Protein AF-A0A528TF53-F1 (afdb_monomer)

Foldseek 3Di:
DVVVLVVLCVVLVVLCPDDDPVSVVSNVVSVVVNVVSVVVVVCCVVCVVVCCVVVPPPDDDDPDPVVVVVVVVVVVVVVVVVVD

Nearest PDB structures (foldseek):
  6kgq-assembly1_A  TM=4.678E-01  e=9.072E+00  Homo sapiens

Radius of gyration: 21.18 Å; Cα contacts (8 Å, |Δi|>4): 20; chains: 1; bounding box: 33×23×57 Å

Sequence (84 aa):
IIATTAVLMAVFIPVAFIPGVSGRLYNQFALTVAISVGISAFNSLTLSPALSAAFLRHRGETQFVLFRWFNAGFDWLSHAYAHG

Solvent-accessible surface area (backbone atoms only — not comparable to full-atom values)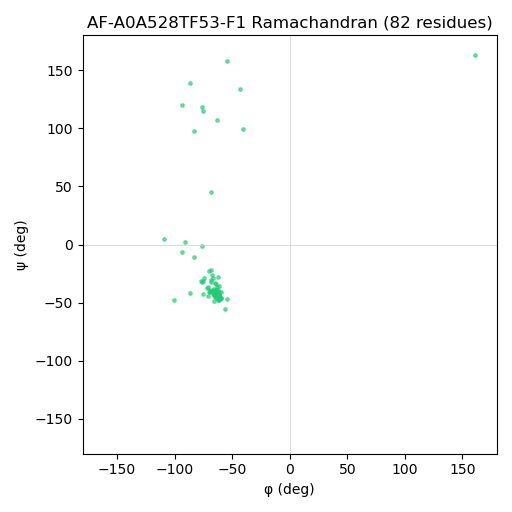: 4949 Å² total; per-residue (Å²): 104,73,68,60,52,51,53,50,49,67,54,48,56,62,60,60,68,54,86,51,84,75,31,55,61,51,34,56,52,49,50,53,49,50,52,52,51,50,54,48,49,56,46,46,69,50,46,50,56,52,45,51,62,70,62,64,58,86,76,69,82,81,87,50,70,69,59,54,55,51,49,54,55,50,50,53,51,50,53,55,63,76,74,108

Secondary structure (DSSP, 8-state):
-HHHHHHHHHHHHHHHT--STTHHHHHHHHHHHHHHHHHHHHHHHHHHHHHHHHH---------HHHHHHHHHHHHHHHHHH--

Structure (mmCIF, N/CA/C/O backbone):
data_AF-A0A528TF53-F1
#
_entry.id   AF-A0A528TF53-F1
#
loop_
_atom_site.group_PDB
_atom_site.id
_atom_site.type_symbol
_atom_site.label_atom_id
_atom_site.label_alt_id
_atom_site.label_comp_id
_atom_site.label_asym_id
_atom_site.label_entity_id
_atom_site.label_seq_id
_atom_site.pdbx_PDB_ins_code
_atom_site.Cartn_x
_atom_site.Cartn_y
_atom_site.Cartn_z
_atom_site.occupancy
_atom_site.B_iso_or_equiv
_atom_site.auth_seq_id
_atom_site.auth_comp_id
_atom_site.auth_asym_id
_atom_site.auth_atom_id
_atom_site.pdbx_PDB_model_num
ATOM 1 N N . ILE A 1 1 ? -3.119 -0.773 -2.606 1.00 70.62 1 ILE A N 1
ATOM 2 C CA . ILE A 1 1 ? -2.418 -0.699 -1.299 1.00 70.62 1 ILE A CA 1
ATOM 3 C C . ILE A 1 1 ? -3.088 0.307 -0.370 1.00 70.62 1 ILE A C 1
ATOM 5 O O . ILE A 1 1 ? -3.625 -0.151 0.620 1.00 70.62 1 ILE A O 1
ATOM 9 N N . ILE A 1 2 ? -3.159 1.609 -0.693 1.00 72.38 2 ILE A N 1
ATOM 10 C CA . ILE A 1 2 ? -3.771 2.633 0.191 1.00 72.38 2 ILE A CA 1
ATOM 11 C C . ILE A 1 2 ? -5.213 2.279 0.604 1.00 72.38 2 ILE A C 1
ATOM 13 O O . ILE A 1 2 ? -5.539 2.308 1.784 1.00 72.38 2 ILE A O 1
ATOM 17 N N . ALA A 1 3 ? -6.063 1.872 -0.348 1.00 80.00 3 ALA A N 1
ATOM 18 C CA . ALA A 1 3 ? -7.438 1.457 -0.050 1.00 80.00 3 ALA A CA 1
ATOM 19 C C . ALA A 1 3 ? -7.495 0.206 0.848 1.00 80.00 3 ALA A C 1
ATOM 21 O O . ALA A 1 3 ? -8.212 0.179 1.840 1.00 80.00 3 ALA A O 1
ATOM 22 N N . THR A 1 4 ? -6.689 -0.816 0.546 1.00 82.75 4 THR A N 1
ATOM 23 C CA . THR A 1 4 ? -6.621 -2.052 1.339 1.00 82.75 4 THR A CA 1
ATOM 24 C C . THR A 1 4 ? -6.081 -1.809 2.751 1.00 82.75 4 THR A C 1
ATOM 26 O O . THR A 1 4 ? -6.626 -2.359 3.700 1.00 82.75 4 THR A O 1
ATOM 29 N N . THR A 1 5 ? -5.067 -0.954 2.934 1.00 76.31 5 THR A N 1
ATOM 30 C CA . THR A 1 5 ? -4.552 -0.612 4.272 1.00 76.31 5 THR A CA 1
ATOM 31 C C . THR A 1 5 ? -5.527 0.248 5.065 1.00 76.31 5 THR A C 1
ATOM 33 O O . THR A 1 5 ? -5.673 0.018 6.262 1.00 76.31 5 THR A O 1
ATOM 36 N N . ALA A 1 6 ? -6.248 1.170 4.420 1.00 75.81 6 ALA A N 1
ATOM 37 C CA . ALA A 1 6 ? -7.315 1.937 5.063 1.00 75.81 6 ALA A CA 1
ATOM 38 C C . ALA A 1 6 ? -8.460 1.033 5.556 1.00 75.81 6 ALA A C 1
ATOM 40 O O . ALA A 1 6 ? -8.899 1.176 6.695 1.00 75.81 6 ALA A O 1
ATOM 41 N N . VAL A 1 7 ? -8.893 0.061 4.742 1.00 85.62 7 VAL A N 1
ATOM 42 C CA . VAL A 1 7 ? -9.921 -0.921 5.133 1.00 85.62 7 VAL A CA 1
ATOM 43 C C . VAL A 1 7 ? -9.447 -1.789 6.301 1.00 85.62 7 VAL A C 1
ATOM 45 O O . VAL A 1 7 ? -10.181 -1.955 7.272 1.00 85.62 7 VAL A O 1
ATOM 48 N N . LEU A 1 8 ? -8.212 -2.304 6.257 1.00 81.50 8 LEU A N 1
ATOM 49 C CA . LEU A 1 8 ? -7.661 -3.118 7.348 1.00 81.50 8 LEU A CA 1
ATOM 50 C C . LEU A 1 8 ? -7.556 -2.317 8.653 1.00 81.50 8 LEU A C 1
ATOM 52 O O . LEU A 1 8 ? -7.964 -2.811 9.700 1.00 81.50 8 LEU A O 1
ATOM 56 N N . MET A 1 9 ? -7.084 -1.069 8.599 1.00 74.06 9 MET A N 1
ATOM 57 C CA . MET A 1 9 ? -7.058 -0.169 9.759 1.00 74.06 9 MET A CA 1
ATOM 58 C C . MET A 1 9 ? -8.468 0.067 10.316 1.00 74.06 9 MET A C 1
ATOM 60 O O . MET A 1 9 ? -8.681 -0.067 11.518 1.00 74.06 9 MET A O 1
ATOM 64 N N . ALA A 1 10 ? -9.449 0.340 9.452 1.00 81.62 10 ALA A N 1
ATOM 65 C CA . ALA A 1 10 ? -10.836 0.564 9.856 1.00 81.62 10 ALA A CA 1
ATOM 66 C C . ALA A 1 10 ? -11.486 -0.660 10.528 1.00 81.62 10 ALA A C 1
ATOM 68 O O . ALA A 1 10 ? -12.370 -0.488 11.362 1.00 81.62 10 ALA A O 1
ATOM 69 N N . VAL A 1 11 ? -11.043 -1.880 10.207 1.00 78.88 11 VAL A N 1
ATOM 70 C CA . VAL A 1 11 ? -11.518 -3.121 10.843 1.00 78.88 11 VAL A CA 1
ATOM 71 C C . VAL A 1 11 ? -10.740 -3.441 12.124 1.00 78.88 11 VAL A C 1
ATOM 73 O O . VAL A 1 11 ? -11.341 -3.825 13.124 1.00 78.88 11 VAL A O 1
ATOM 76 N N . PHE A 1 12 ? -9.416 -3.273 12.139 1.00 68.56 12 PHE A N 1
ATOM 77 C CA . PHE A 1 12 ? -8.590 -3.661 13.290 1.00 68.56 12 PHE A CA 1
ATOM 78 C C . PHE A 1 12 ? -8.651 -2.678 14.460 1.00 68.56 12 PHE A C 1
ATOM 80 O O . PHE A 1 12 ? -8.561 -3.115 15.607 1.00 68.56 12 PHE A O 1
ATOM 87 N N . ILE A 1 13 ? -8.843 -1.382 14.199 1.00 70.44 13 ILE A N 1
ATOM 88 C CA . ILE A 1 13 ? -9.017 -0.368 15.248 1.00 70.44 13 ILE A CA 1
ATOM 89 C C . ILE A 1 13 ? -10.188 -0.744 16.180 1.00 70.44 13 ILE A C 1
ATOM 91 O O . ILE A 1 13 ? -9.940 -0.899 17.372 1.00 70.44 13 ILE A O 1
ATOM 95 N N . PRO A 1 14 ? -11.428 -0.978 15.701 1.00 71.25 14 PRO A N 1
ATOM 96 C CA . PRO A 1 14 ? -12.533 -1.375 16.575 1.00 71.25 14 PRO A CA 1
ATOM 97 C C . PRO A 1 14 ? -12.330 -2.742 17.242 1.00 71.25 14 PRO A C 1
ATOM 99 O O . PRO A 1 14 ? -12.721 -2.908 18.395 1.00 71.25 14 PRO A O 1
ATOM 102 N N . VAL A 1 15 ? -11.673 -3.700 16.577 1.00 68.75 15 VAL A N 1
ATOM 103 C CA . VAL A 1 15 ? -11.366 -5.022 17.159 1.00 68.75 15 VAL A CA 1
ATOM 104 C C . VAL A 1 15 ? -10.414 -4.914 18.360 1.00 68.75 15 VAL A C 1
ATOM 106 O O . VAL A 1 15 ? -10.566 -5.665 19.324 1.00 68.75 15 VAL A O 1
ATOM 109 N N . ALA A 1 16 ? -9.479 -3.958 18.354 1.00 64.25 16 ALA A N 1
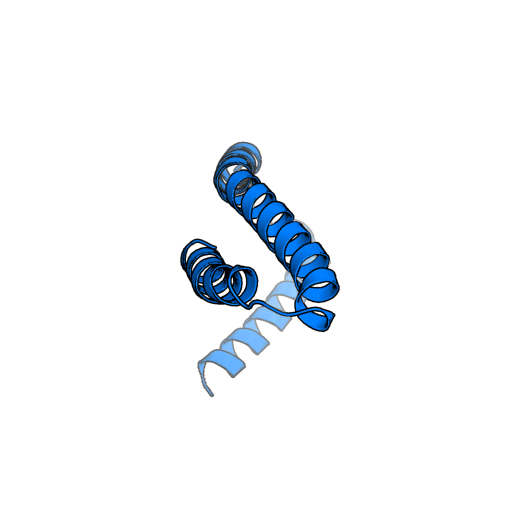ATOM 110 C CA . ALA A 1 16 ? -8.566 -3.723 19.475 1.00 64.25 16 ALA A CA 1
ATOM 111 C C . ALA A 1 16 ? -9.273 -3.182 20.737 1.00 64.25 16 ALA A C 1
ATOM 113 O O . ALA A 1 16 ? -8.811 -3.424 21.853 1.00 64.25 16 ALA A O 1
ATOM 114 N N . PHE A 1 17 ? -10.414 -2.499 20.586 1.00 65.62 17 PHE A N 1
ATOM 115 C CA . PHE A 1 17 ? -11.151 -1.877 21.694 1.00 65.62 17 PHE A CA 1
ATOM 116 C C . PHE A 1 17 ? -12.213 -2.777 22.348 1.00 65.62 17 PHE A C 1
ATOM 118 O O . PHE A 1 17 ? -12.885 -2.320 23.270 1.00 65.62 17 PHE A O 1
ATOM 125 N N . ILE A 1 18 ? -12.374 -4.040 21.931 1.00 65.62 18 ILE A N 1
ATOM 126 C CA . ILE A 1 18 ? -13.361 -4.966 22.519 1.00 65.62 18 ILE A CA 1
ATOM 127 C C . ILE A 1 18 ? -12.869 -5.474 23.899 1.00 65.62 18 ILE A C 1
ATOM 129 O O . ILE A 1 18 ? -11.870 -6.200 23.954 1.00 65.62 18 ILE A O 1
ATOM 133 N N . PRO A 1 19 ? -13.548 -5.153 25.026 1.00 50.44 19 PRO A N 1
ATOM 134 C CA . PRO A 1 19 ? -13.130 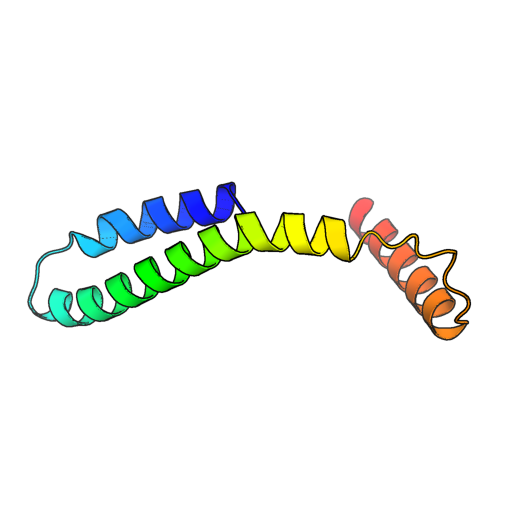-5.581 26.363 1.00 50.44 19 PRO A CA 1
ATOM 135 C C . PRO A 1 19 ? -13.681 -6.974 26.743 1.00 50.44 19 PRO A C 1
ATOM 137 O O . PRO A 1 19 ? -14.842 -7.284 26.491 1.00 50.44 19 PRO A O 1
ATOM 140 N N . GLY A 1 20 ? -12.862 -7.821 27.390 1.00 59.44 20 GLY A N 1
ATOM 141 C CA . GLY A 1 20 ? -13.272 -9.133 27.931 1.00 59.44 20 GLY A CA 1
ATOM 142 C C . GLY A 1 20 ? -12.112 -10.112 28.203 1.00 59.44 20 GLY A C 1
ATOM 143 O O . GLY A 1 20 ? -11.015 -9.949 27.672 1.00 59.44 20 GLY A O 1
ATOM 144 N N . VAL A 1 21 ? -12.340 -11.165 29.006 1.00 54.94 21 VAL A N 1
ATOM 145 C CA . VAL A 1 21 ? -11.306 -12.165 29.391 1.00 54.94 21 VAL A CA 1
ATOM 146 C C . VAL A 1 21 ? -10.882 -13.045 28.202 1.00 54.94 21 VAL A C 1
ATOM 148 O O . VAL A 1 21 ? -9.691 -13.267 28.001 1.00 54.94 21 VAL A O 1
ATOM 151 N N . SER A 1 22 ? -11.837 -13.441 27.347 1.00 56.72 22 SER A N 1
ATOM 152 C CA . SER A 1 22 ? -11.56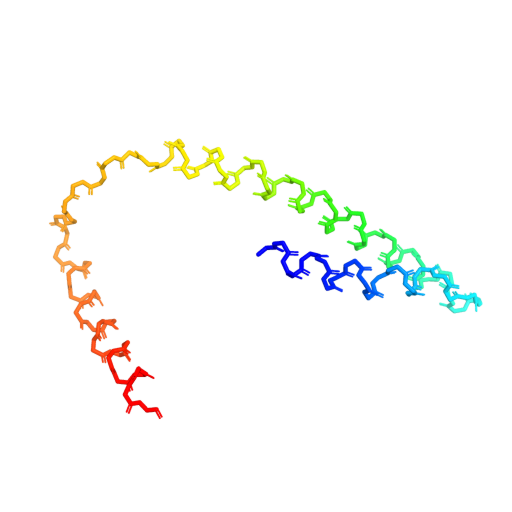5 -14.002 26.004 1.00 56.72 22 SER A CA 1
ATOM 153 C C . SER A 1 22 ? -11.028 -12.944 25.028 1.00 56.72 22 SER A C 1
ATOM 155 O O . SER A 1 22 ? -10.316 -13.261 24.078 1.00 56.72 22 SER A O 1
ATOM 157 N N . GLY A 1 23 ? -11.311 -11.668 25.309 1.00 55.81 23 GLY A N 1
ATOM 158 C CA . GLY A 1 23 ? -10.794 -10.517 24.581 1.00 55.81 23 GLY A CA 1
ATOM 159 C C . GLY A 1 23 ? -9.286 -10.337 24.733 1.00 55.81 23 GLY A C 1
ATOM 160 O O . GLY A 1 23 ? -8.675 -9.880 23.785 1.00 55.81 23 GLY A O 1
ATOM 161 N N . ARG A 1 24 ? -8.639 -10.754 25.836 1.00 61.25 24 ARG A N 1
ATOM 162 C CA . ARG A 1 24 ? -7.174 -10.591 26.013 1.00 61.25 24 ARG A CA 1
ATOM 163 C C . ARG A 1 24 ? -6.315 -11.455 25.087 1.00 61.25 24 ARG A C 1
ATOM 165 O O . ARG A 1 24 ? -5.213 -11.036 24.739 1.00 61.25 24 ARG A O 1
ATOM 172 N N . LEU A 1 25 ? -6.791 -12.639 24.699 1.00 66.75 25 LEU A N 1
ATOM 173 C CA . LEU A 1 25 ? -6.096 -13.489 23.724 1.00 66.75 25 LEU A CA 1
ATOM 174 C C . LEU A 1 25 ? -6.273 -12.923 22.305 1.00 66.75 25 LEU A C 1
ATOM 176 O O . LEU A 1 25 ? -5.308 -12.798 21.555 1.00 66.75 25 LEU A O 1
ATOM 180 N N . TYR A 1 26 ? -7.494 -12.478 21.990 1.00 63.91 26 TYR A N 1
ATOM 181 C CA . TYR A 1 26 ? -7.802 -11.761 20.753 1.00 63.91 26 TYR A CA 1
ATOM 182 C C . TYR A 1 26 ? -7.071 -10.422 20.645 1.00 63.91 26 TYR A C 1
ATOM 184 O O . TYR A 1 26 ? -6.628 -10.077 19.560 1.00 63.91 26 TYR A O 1
ATOM 192 N N . ASN A 1 27 ? -6.888 -9.694 21.749 1.00 66.69 27 ASN A N 1
ATOM 193 C CA . ASN A 1 27 ? -6.173 -8.421 21.767 1.00 66.69 27 ASN A CA 1
ATOM 194 C C . ASN A 1 27 ? -4.690 -8.626 21.450 1.00 66.69 27 ASN A C 1
ATOM 196 O O . ASN A 1 27 ? -4.144 -7.892 20.643 1.00 66.69 27 ASN A O 1
ATOM 200 N N . GLN A 1 28 ? -4.048 -9.657 22.015 1.00 69.31 28 GLN A N 1
ATOM 201 C CA . GLN A 1 28 ? -2.653 -9.981 21.691 1.00 69.31 28 GLN A CA 1
ATOM 202 C C . GLN A 1 28 ? -2.485 -10.344 20.212 1.00 69.31 28 GLN A C 1
ATOM 204 O O . GLN A 1 28 ? -1.610 -9.800 19.546 1.00 69.31 28 GLN A O 1
ATOM 209 N N . PHE A 1 29 ? -3.364 -11.191 19.671 1.00 78.38 29 PHE A N 1
ATOM 210 C CA . PHE A 1 29 ? -3.329 -11.554 18.254 1.00 78.38 29 PHE A CA 1
ATOM 211 C C . PHE A 1 29 ? -3.631 -10.358 17.333 1.00 78.38 29 PHE A C 1
ATOM 213 O O . PHE A 1 29 ? -2.877 -10.081 16.401 1.00 78.38 29 PHE A O 1
ATOM 220 N N . ALA A 1 30 ? -4.699 -9.608 17.617 1.00 73.50 30 ALA A N 1
ATOM 221 C CA . ALA A 1 30 ? -5.114 -8.450 16.830 1.00 73.50 30 ALA A CA 1
ATOM 222 C C . ALA A 1 30 ? -4.068 -7.331 16.860 1.00 73.50 30 ALA A C 1
ATOM 224 O O . ALA A 1 30 ? -3.785 -6.745 15.819 1.00 73.50 30 ALA A O 1
ATOM 225 N N . LEU A 1 31 ? -3.446 -7.072 18.013 1.00 79.19 31 LEU A N 1
ATOM 226 C CA . LEU A 1 31 ? -2.380 -6.082 18.149 1.00 79.19 31 LEU A CA 1
ATOM 227 C C . LEU A 1 31 ? -1.153 -6.477 17.318 1.00 79.19 31 LEU A C 1
ATOM 229 O O . LEU A 1 31 ? -0.614 -5.645 16.589 1.00 79.19 31 LEU A O 1
ATOM 233 N N . THR A 1 32 ? -0.738 -7.746 17.360 1.00 85.12 32 THR A N 1
ATOM 234 C CA . THR A 1 32 ? 0.374 -8.240 16.534 1.00 85.12 32 THR A CA 1
ATOM 235 C C . THR A 1 32 ? 0.082 -8.103 15.041 1.00 85.12 32 THR A C 1
ATOM 237 O O . THR A 1 32 ? 0.951 -7.656 14.287 1.00 85.12 32 THR A O 1
ATOM 240 N N . VAL A 1 33 ? -1.131 -8.450 14.602 1.00 83.44 33 VAL A N 1
ATOM 241 C CA . VAL A 1 33 ? -1.541 -8.311 13.197 1.00 83.44 33 VAL A CA 1
ATOM 242 C C . VAL A 1 33 ? -1.606 -6.838 12.794 1.00 83.44 33 VAL A C 1
ATOM 244 O O . VAL A 1 33 ? -1.076 -6.481 11.744 1.00 83.44 33 VAL A O 1
ATOM 247 N N . ALA A 1 34 ? -2.171 -5.971 13.636 1.00 80.44 34 ALA A N 1
ATOM 248 C CA . ALA A 1 34 ? -2.249 -4.535 13.382 1.00 80.44 34 ALA A CA 1
ATOM 249 C C . ALA A 1 34 ? -0.854 -3.911 13.218 1.00 80.44 34 ALA A C 1
ATOM 251 O O . ALA A 1 34 ? -0.610 -3.194 12.247 1.00 80.44 34 ALA A O 1
ATOM 252 N N . ILE A 1 35 ? 0.087 -4.243 14.111 1.00 83.81 35 ILE A N 1
ATOM 253 C CA . ILE A 1 35 ? 1.479 -3.779 14.028 1.00 83.81 35 ILE A CA 1
ATOM 254 C C . ILE A 1 35 ? 2.165 -4.342 12.772 1.00 83.81 35 ILE A C 1
ATOM 256 O O . ILE A 1 35 ? 2.807 -3.590 12.039 1.00 83.81 35 ILE A O 1
ATOM 260 N N . SER A 1 36 ? 1.993 -5.634 12.473 1.00 87.12 36 SER A N 1
ATOM 261 C CA . SER A 1 36 ? 2.596 -6.274 11.292 1.00 87.12 36 SER A CA 1
ATOM 262 C C . SER A 1 36 ? 2.094 -5.668 9.979 1.00 87.12 36 SER A C 1
ATOM 264 O O . SER A 1 36 ? 2.892 -5.367 9.090 1.00 87.12 36 SER A O 1
ATOM 266 N N . VAL A 1 37 ? 0.782 -5.436 9.860 1.00 83.38 37 VAL A N 1
ATOM 267 C CA . VAL A 1 37 ? 0.168 -4.788 8.691 1.00 83.38 37 VAL A CA 1
ATOM 268 C C . VAL A 1 37 ? 0.602 -3.325 8.595 1.00 83.38 37 VAL A C 1
ATOM 270 O O . VAL A 1 37 ? 0.905 -2.868 7.495 1.00 83.38 37 VAL A O 1
ATOM 273 N N . GLY A 1 38 ? 0.698 -2.603 9.715 1.00 82.06 38 GLY A N 1
ATOM 274 C CA . GLY A 1 38 ? 1.178 -1.218 9.746 1.00 82.06 38 GLY A CA 1
ATOM 275 C C . GLY A 1 38 ? 2.623 -1.078 9.257 1.00 82.06 38 GLY A C 1
ATOM 276 O O . GLY A 1 38 ? 2.907 -0.258 8.382 1.00 82.06 38 GLY A O 1
ATOM 277 N N . ILE A 1 39 ? 3.528 -1.930 9.751 1.00 85.56 39 ILE A N 1
ATOM 278 C CA . ILE A 1 39 ? 4.929 -1.965 9.302 1.00 85.56 39 ILE A CA 1
ATOM 279 C C . ILE A 1 39 ? 5.010 -2.372 7.823 1.00 85.56 39 ILE A C 1
ATOM 281 O O . ILE A 1 39 ? 5.728 -1.739 7.049 1.00 85.56 39 ILE A O 1
ATOM 285 N N . SER A 1 40 ? 4.243 -3.380 7.396 1.00 84.00 40 SER A N 1
ATOM 286 C CA . SER A 1 40 ? 4.192 -3.811 5.993 1.00 84.00 40 SER A CA 1
ATOM 287 C C . SER A 1 40 ? 3.669 -2.713 5.063 1.00 84.00 40 SER A C 1
ATOM 289 O O . SER A 1 40 ? 4.214 -2.514 3.979 1.00 84.00 40 SER A O 1
ATOM 291 N N . ALA A 1 41 ? 2.662 -1.950 5.493 1.00 81.56 41 ALA A N 1
ATOM 292 C CA . ALA A 1 41 ? 2.120 -0.820 4.749 1.00 81.56 41 ALA A CA 1
ATOM 293 C C . ALA A 1 41 ? 3.174 0.269 4.535 1.00 81.56 41 ALA A C 1
ATO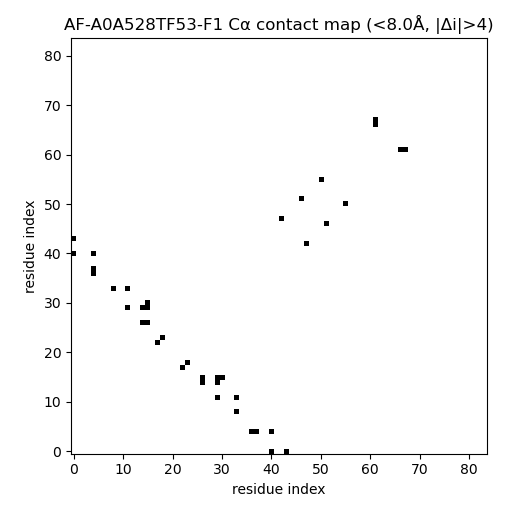M 295 O O . ALA A 1 41 ? 3.364 0.726 3.408 1.00 81.56 41 ALA A O 1
ATOM 296 N N . PHE A 1 42 ? 3.888 0.645 5.599 1.00 83.88 42 PHE A N 1
ATOM 297 C CA . PHE A 1 42 ? 4.978 1.617 5.526 1.00 83.88 42 PHE A CA 1
ATOM 298 C C . PHE A 1 42 ? 6.091 1.138 4.586 1.00 83.88 42 PHE A C 1
ATOM 300 O O . PHE A 1 42 ? 6.539 1.868 3.696 1.00 83.88 42 PHE A O 1
ATOM 307 N N . ASN A 1 43 ? 6.474 -0.131 4.735 1.00 84.06 43 ASN A N 1
ATOM 308 C CA . ASN A 1 43 ? 7.452 -0.786 3.886 1.00 84.06 43 ASN A CA 1
ATOM 309 C C . ASN A 1 43 ? 6.996 -0.809 2.422 1.00 84.06 43 ASN A C 1
ATOM 311 O O . ASN A 1 43 ? 7.761 -0.425 1.557 1.00 84.06 43 ASN A O 1
ATOM 315 N N . SER A 1 44 ? 5.750 -1.176 2.118 1.00 82.44 44 SER A N 1
ATOM 316 C CA . SER A 1 44 ? 5.228 -1.208 0.747 1.00 82.44 44 SER A CA 1
ATOM 317 C C . SER A 1 44 ? 5.132 0.187 0.134 1.00 82.44 44 SER A C 1
ATOM 319 O O . SER A 1 44 ? 5.482 0.351 -1.026 1.00 82.44 44 SER A O 1
ATOM 321 N N . LEU A 1 45 ? 4.737 1.212 0.889 1.00 79.44 45 LEU A N 1
ATOM 322 C CA . LEU A 1 45 ? 4.696 2.589 0.382 1.00 79.44 45 LEU A CA 1
ATOM 323 C C . LEU A 1 45 ? 6.088 3.172 0.107 1.00 79.44 45 LEU A C 1
ATOM 325 O O . LEU A 1 45 ? 6.190 4.095 -0.691 1.00 79.44 45 LEU A O 1
ATOM 329 N N . THR A 1 46 ? 7.143 2.630 0.720 1.00 80.56 46 THR A N 1
ATOM 330 C CA . THR A 1 46 ? 8.529 3.100 0.545 1.00 80.56 46 THR A CA 1
ATOM 331 C C . THR A 1 46 ? 9.315 2.222 -0.433 1.00 80.56 46 THR A C 1
ATOM 333 O O . THR A 1 46 ? 9.937 2.717 -1.370 1.00 80.56 46 THR A O 1
ATOM 336 N N . LEU A 1 47 ? 9.246 0.901 -0.275 1.00 73.44 47 LEU A N 1
ATOM 337 C CA . LEU A 1 47 ? 9.881 -0.069 -1.161 1.00 73.44 47 LEU A CA 1
ATOM 338 C C . LEU A 1 47 ? 9.147 -0.259 -2.477 1.00 73.44 47 LEU A C 1
ATOM 340 O O . LEU A 1 47 ? 9.837 -0.496 -3.455 1.00 73.44 47 LEU A O 1
ATOM 344 N N . SER A 1 48 ? 7.817 -0.153 -2.584 1.00 78.56 48 SER A N 1
ATOM 345 C CA . SER A 1 48 ? 7.186 -0.230 -3.913 1.00 78.56 48 SER A CA 1
ATOM 346 C C . SER A 1 48 ? 7.655 0.891 -4.841 1.00 78.56 48 SER A C 1
ATOM 348 O O . SER A 1 48 ? 7.990 0.550 -5.973 1.00 78.56 48 SER A O 1
ATOM 350 N N . PRO A 1 49 ? 7.758 2.177 -4.440 1.00 69.25 49 PRO A N 1
ATOM 351 C CA . PRO A 1 49 ? 8.348 3.183 -5.315 1.00 69.25 49 PRO A CA 1
ATOM 352 C C . PRO A 1 49 ? 9.863 3.019 -5.443 1.00 69.25 49 PRO A C 1
ATOM 354 O O . PRO A 1 49 ? 10.363 3.172 -6.550 1.00 69.25 49 PRO A O 1
ATOM 357 N N . ALA A 1 50 ? 10.596 2.646 -4.385 1.00 70.81 50 ALA A N 1
ATOM 358 C CA . ALA A 1 50 ? 12.047 2.454 -4.482 1.00 70.81 50 ALA A CA 1
ATOM 359 C C . ALA A 1 50 ? 12.428 1.281 -5.399 1.00 70.81 50 ALA A C 1
ATOM 361 O O . ALA A 1 50 ? 13.324 1.414 -6.224 1.00 70.81 50 ALA A O 1
ATOM 362 N N . LEU A 1 51 ? 11.724 0.151 -5.306 1.00 63.78 51 LEU A N 1
ATOM 363 C CA . LEU A 1 51 ? 11.882 -0.989 -6.203 1.00 63.78 51 LEU A CA 1
ATOM 364 C C . LEU A 1 51 ? 11.345 -0.659 -7.580 1.00 63.78 51 LEU A C 1
ATOM 366 O O . LEU A 1 51 ? 12.036 -0.941 -8.538 1.00 63.78 51 LEU A O 1
ATOM 370 N N . SER A 1 52 ? 10.181 -0.023 -7.725 1.00 67.00 52 SER A N 1
ATOM 371 C CA . SER A 1 52 ? 9.710 0.362 -9.061 1.00 67.00 52 SER A CA 1
ATOM 372 C C . SER A 1 52 ? 10.708 1.295 -9.740 1.00 67.00 52 SER A C 1
ATOM 374 O O . SER A 1 52 ? 11.007 1.071 -10.900 1.00 67.00 52 SER A O 1
ATOM 376 N N . ALA A 1 53 ? 11.301 2.255 -9.025 1.00 66.88 53 ALA A N 1
ATOM 377 C CA . ALA A 1 53 ? 12.336 3.146 -9.546 1.00 66.88 53 ALA A CA 1
ATOM 378 C C . ALA A 1 53 ? 13.674 2.431 -9.811 1.00 66.88 53 ALA A C 1
ATOM 380 O O . ALA A 1 53 ? 14.299 2.671 -10.840 1.00 66.88 53 ALA A O 1
ATOM 381 N N . ALA A 1 54 ? 14.112 1.529 -8.927 1.00 66.25 54 ALA A N 1
ATOM 382 C CA . ALA A 1 54 ? 15.368 0.789 -9.083 1.00 66.25 54 ALA A CA 1
ATOM 383 C C . ALA A 1 54 ? 15.283 -0.338 -10.131 1.00 66.25 54 ALA A C 1
ATOM 385 O O . ALA A 1 54 ? 16.271 -0.651 -10.795 1.00 66.25 54 ALA A O 1
ATOM 386 N N . PHE A 1 55 ? 14.108 -0.954 -10.287 1.00 64.62 55 PHE A N 1
ATOM 387 C CA . PHE A 1 55 ? 13.817 -2.020 -11.250 1.00 64.62 55 PHE A CA 1
ATOM 388 C C . PHE A 1 55 ? 13.237 -1.500 -12.570 1.00 64.62 55 PHE A C 1
ATOM 390 O O . PHE A 1 55 ? 13.167 -2.289 -13.515 1.00 64.62 55 PHE A O 1
ATOM 397 N N . LEU A 1 56 ? 12.917 -0.199 -12.697 1.00 60.81 56 LEU A N 1
ATOM 398 C CA . LEU A 1 56 ? 12.679 0.493 -13.979 1.00 60.81 56 LEU A CA 1
ATOM 399 C C . LEU A 1 56 ? 13.973 0.611 -14.806 1.00 60.81 56 LEU A C 1
ATOM 401 O O . LEU A 1 56 ? 14.306 1.634 -15.398 1.00 60.81 56 LEU A O 1
ATOM 405 N N . ARG A 1 57 ? 14.736 -0.473 -14.887 1.00 56.50 57 ARG A N 1
ATOM 406 C CA . ARG A 1 57 ? 15.748 -0.647 -15.912 1.00 56.50 57 ARG A CA 1
ATOM 407 C C . ARG A 1 57 ? 14.981 -0.992 -17.181 1.00 56.50 57 ARG A C 1
ATOM 409 O O . ARG A 1 57 ? 14.272 -1.994 -17.186 1.00 56.50 57 ARG A O 1
ATOM 416 N N . HIS A 1 58 ? 15.090 -0.153 -18.214 1.00 55.16 58 HIS A N 1
ATOM 417 C CA . HIS A 1 58 ? 14.529 -0.384 -19.551 1.00 55.16 58 HIS A CA 1
ATOM 418 C C . HIS A 1 58 ? 14.727 -1.858 -19.951 1.00 55.16 58 HIS A C 1
ATOM 420 O O . HIS A 1 58 ? 15.824 -2.267 -20.337 1.00 55.16 58 HIS A O 1
ATOM 426 N N . ARG A 1 59 ? 13.685 -2.685 -19.810 1.00 58.44 59 ARG A N 1
ATOM 427 C CA . ARG A 1 59 ? 13.678 -4.034 -20.370 1.00 58.44 59 ARG A CA 1
ATOM 428 C C . ARG A 1 59 ? 13.264 -3.866 -21.822 1.00 58.44 59 ARG A C 1
ATOM 430 O O . ARG A 1 59 ? 12.083 -3.711 -22.108 1.00 58.44 59 ARG A O 1
ATOM 437 N N . GLY A 1 60 ? 14.253 -3.842 -22.713 1.00 58.50 60 GLY A N 1
ATOM 438 C CA . GLY A 1 60 ? 14.015 -4.049 -24.139 1.00 58.50 60 GLY A CA 1
ATOM 439 C C . GLY A 1 60 ? 13.274 -5.369 -24.375 1.00 58.50 60 GLY A C 1
ATOM 440 O O . GLY A 1 60 ? 13.286 -6.256 -23.514 1.00 58.50 60 GLY A O 1
ATOM 441 N N . GLU A 1 61 ? 12.601 -5.462 -25.522 1.00 58.09 61 GLU A N 1
ATOM 442 C CA . GLU A 1 61 ? 11.696 -6.556 -25.883 1.00 58.09 61 GLU A CA 1
ATOM 443 C C . GLU A 1 61 ? 12.241 -7.942 -25.523 1.00 58.09 61 GLU A C 1
ATOM 445 O O . GLU A 1 61 ? 13.401 -8.282 -25.776 1.00 58.09 61 GLU A O 1
ATOM 450 N N . THR A 1 62 ? 11.378 -8.755 -24.914 1.00 59.62 62 THR A N 1
ATOM 451 C CA . THR A 1 62 ? 11.722 -10.068 -24.369 1.00 59.62 62 THR A CA 1
ATOM 452 C C . THR A 1 62 ? 12.177 -11.001 -25.497 1.00 59.62 62 THR A C 1
ATOM 454 O O . THR A 1 62 ? 11.372 -11.476 -26.290 1.00 59.62 62 THR A O 1
ATOM 457 N N . GLN A 1 63 ? 13.480 -11.288 -25.560 1.00 60.00 63 GLN A N 1
ATOM 458 C CA . GLN A 1 63 ? 14.111 -12.082 -26.629 1.00 60.00 63 GLN A CA 1
ATOM 459 C C . GLN A 1 63 ? 13.859 -13.608 -26.505 1.00 60.00 63 GLN A C 1
ATOM 461 O O . GLN A 1 63 ? 14.325 -14.384 -27.334 1.00 60.00 63 GLN A O 1
ATOM 466 N N . PHE A 1 64 ? 13.148 -14.073 -25.466 1.00 72.06 64 PHE A N 1
ATOM 467 C CA . PH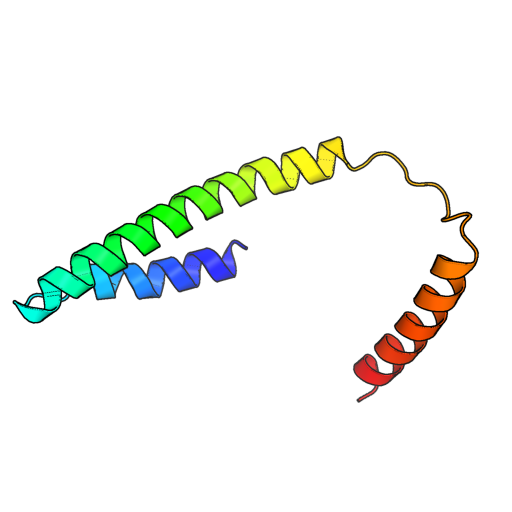E A 1 64 ? 12.939 -15.501 -25.188 1.00 72.06 64 PHE A CA 1
ATOM 468 C C . PHE A 1 64 ? 11.637 -16.038 -25.805 1.00 72.06 64 PHE A C 1
ATOM 470 O O . PHE A 1 64 ? 10.536 -15.623 -25.444 1.00 72.06 64 PHE A O 1
ATOM 477 N N . VAL A 1 65 ? 11.763 -17.032 -26.690 1.00 75.00 65 VAL A N 1
ATOM 478 C CA . VAL A 1 65 ? 10.661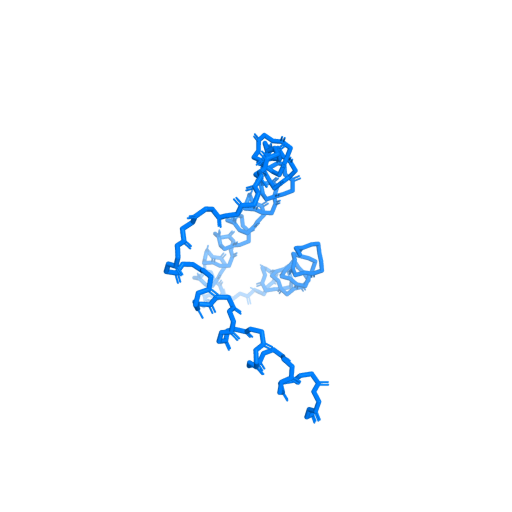 -17.632 -27.473 1.00 75.00 65 VAL A CA 1
ATOM 479 C C . VAL A 1 65 ? 9.577 -18.276 -26.592 1.00 75.00 65 VAL A C 1
ATOM 481 O O . VAL A 1 65 ? 8.391 -18.149 -26.887 1.00 75.00 65 VAL A O 1
ATOM 484 N N . LEU A 1 66 ? 9.962 -18.892 -25.467 1.00 82.19 66 LEU A N 1
ATOM 485 C CA . LEU A 1 66 ? 9.023 -19.480 -24.501 1.00 82.19 66 LEU A CA 1
ATOM 486 C C . LEU A 1 66 ? 8.101 -18.419 -23.868 1.00 82.19 66 LEU A C 1
ATOM 488 O O . LEU A 1 66 ? 6.899 -18.635 -23.738 1.00 82.19 66 LEU A O 1
ATOM 492 N N . PHE A 1 67 ? 8.650 -17.243 -23.541 1.00 79.56 67 PHE A N 1
ATOM 493 C CA . PHE A 1 67 ? 7.883 -16.118 -22.996 1.00 79.56 67 PHE A CA 1
ATOM 494 C C . PHE A 1 67 ? 6.929 -15.508 -24.031 1.00 79.56 67 PHE A C 1
ATOM 496 O O . PHE A 1 67 ? 5.841 -15.079 -23.662 1.00 79.56 67 PHE A O 1
ATOM 503 N N . ARG A 1 68 ? 7.282 -15.515 -25.327 1.00 79.25 68 ARG A N 1
ATOM 504 C CA . ARG A 1 68 ? 6.370 -15.082 -26.405 1.00 79.25 68 ARG A CA 1
ATOM 505 C C . ARG A 1 68 ? 5.147 -15.986 -26.531 1.00 79.25 68 ARG A C 1
ATOM 507 O O . ARG A 1 68 ? 4.046 -15.476 -26.707 1.00 79.25 68 ARG A O 1
ATOM 514 N N . TRP A 1 69 ? 5.330 -17.302 -26.437 1.00 83.56 69 TRP A N 1
ATOM 515 C CA . TRP A 1 69 ? 4.212 -18.246 -26.521 1.00 83.56 69 TRP A CA 1
ATOM 516 C C . TRP A 1 69 ? 3.300 -18.150 -25.291 1.00 83.56 69 TRP A C 1
ATOM 518 O O . TRP A 1 69 ? 2.080 -18.114 -25.427 1.00 83.56 69 TRP A O 1
ATOM 528 N N . PHE A 1 70 ? 3.893 -18.002 -24.101 1.00 86.06 70 PHE A N 1
ATOM 529 C CA . PHE A 1 70 ? 3.148 -17.733 -22.869 1.00 86.06 70 PHE A CA 1
ATOM 530 C C . PHE A 1 70 ? 2.351 -16.422 -22.947 1.00 86.06 70 PHE A C 1
ATOM 532 O O . PHE A 1 70 ? 1.162 -16.418 -22.634 1.00 86.06 70 PHE A O 1
ATOM 539 N N . ASN A 1 71 ? 2.967 -15.335 -23.427 1.00 84.00 71 ASN A N 1
ATOM 540 C CA . ASN A 1 71 ? 2.280 -14.053 -23.598 1.00 84.00 71 ASN A CA 1
ATOM 541 C C . ASN A 1 71 ? 1.114 -14.154 -24.587 1.00 84.00 71 ASN A C 1
ATOM 543 O O . ASN A 1 71 ? 0.054 -13.617 -24.300 1.00 84.00 71 ASN A O 1
ATOM 547 N N . ALA A 1 72 ? 1.266 -14.878 -25.701 1.00 83.62 72 ALA A N 1
ATOM 548 C CA . ALA A 1 72 ? 0.185 -15.058 -26.672 1.00 83.62 72 ALA A CA 1
ATOM 549 C C . ALA A 1 72 ? -1.020 -15.823 -26.085 1.00 83.62 72 ALA A C 1
ATOM 551 O O . ALA A 1 72 ? -2.168 -15.469 -26.349 1.00 83.62 72 ALA A O 1
ATOM 552 N N . GLY A 1 73 ? -0.773 -16.847 -25.260 1.00 87.75 73 GLY A N 1
ATOM 553 C CA . GLY A 1 73 ? -1.837 -17.565 -24.550 1.00 87.75 73 GLY A CA 1
ATOM 554 C C . GLY A 1 73 ? -2.515 -16.714 -23.471 1.00 87.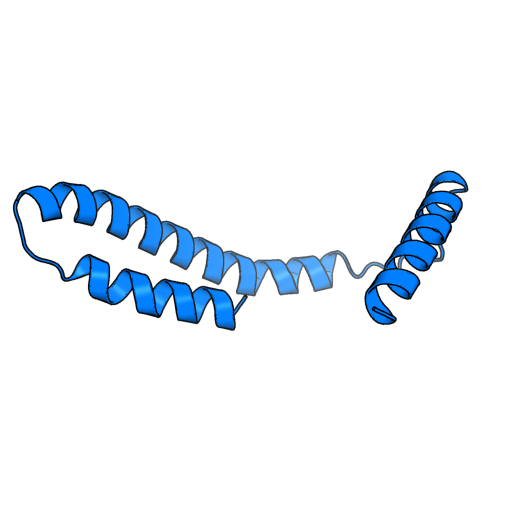75 73 GLY A C 1
ATOM 555 O O . GLY A 1 73 ? -3.738 -16.749 -23.331 1.00 87.75 73 GLY A O 1
ATOM 556 N N . PHE A 1 74 ? -1.732 -15.922 -22.735 1.00 87.38 74 PHE A N 1
ATOM 557 C CA . PHE A 1 74 ? -2.245 -14.996 -21.725 1.00 87.38 74 PHE A CA 1
ATOM 558 C C . PHE A 1 74 ? -3.089 -13.872 -22.347 1.00 87.38 74 PHE A C 1
ATOM 560 O O . PHE A 1 74 ? -4.148 -13.553 -21.812 1.00 87.38 74 PHE A O 1
ATOM 567 N N . ASP A 1 75 ? -2.676 -13.330 -23.496 1.00 85.94 75 ASP A N 1
ATOM 568 C CA . ASP A 1 75 ? -3.427 -12.300 -24.228 1.00 85.94 75 ASP A CA 1
ATOM 569 C C . ASP A 1 75 ? -4.792 -12.812 -24.685 1.00 85.94 75 ASP A C 1
ATOM 571 O O . ASP A 1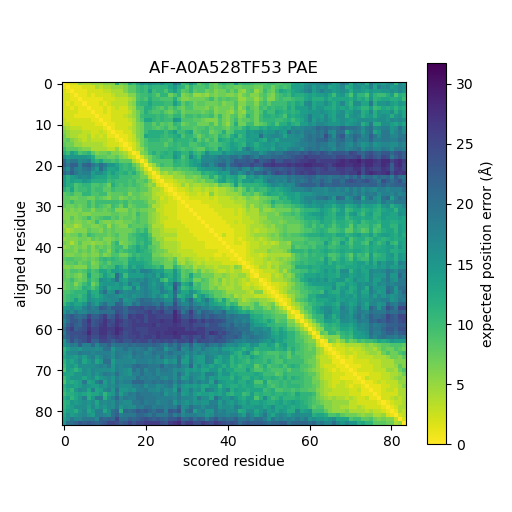 75 ? -5.800 -12.127 -24.517 1.00 85.94 75 ASP A O 1
ATOM 575 N N . TRP A 1 76 ? -4.850 -14.042 -25.201 1.00 86.25 76 TRP A N 1
ATOM 576 C CA . TRP A 1 76 ? -6.112 -14.667 -25.596 1.00 86.25 76 TRP A CA 1
ATOM 577 C C . TRP A 1 76 ? -7.072 -14.836 -24.406 1.00 86.25 76 TRP A C 1
ATOM 579 O O . TRP A 1 76 ? -8.256 -14.513 -24.510 1.00 86.25 76 TRP A O 1
ATOM 589 N N . LEU A 1 77 ? -6.554 -15.272 -23.254 1.00 87.62 77 LEU A N 1
ATOM 590 C CA . LEU A 1 77 ? -7.318 -15.400 -22.009 1.00 87.62 77 LEU A CA 1
ATOM 591 C C . LEU A 1 77 ? -7.803 -14.046 -21.479 1.00 87.62 77 LEU A C 1
ATOM 593 O O . LEU A 1 77 ? -8.961 -13.922 -21.087 1.00 87.62 77 LEU A O 1
ATOM 597 N N . SER A 1 78 ? -6.937 -13.033 -21.493 1.00 87.31 78 SER A N 1
ATOM 598 C CA . SER A 1 78 ? -7.262 -11.667 -21.071 1.00 87.31 78 SER A CA 1
ATOM 599 C C . SER A 1 78 ? -8.357 -11.056 -21.954 1.00 87.31 78 SER A C 1
ATOM 601 O O . SER A 1 78 ? -9.330 -10.504 -21.440 1.00 87.31 78 SER A O 1
ATOM 603 N N . HIS A 1 79 ? -8.262 -11.236 -23.278 1.00 86.44 79 HIS A N 1
ATOM 604 C CA . HIS A 1 79 ? -9.286 -10.797 -24.229 1.00 86.44 79 HIS A CA 1
ATOM 605 C C . HIS A 1 79 ? -10.626 -11.504 -24.022 1.00 86.44 79 HIS A C 1
ATOM 607 O O . HIS A 1 79 ? -11.668 -10.855 -24.085 1.00 86.44 79 HIS A O 1
ATOM 613 N N . ALA A 1 80 ? -10.615 -12.808 -23.743 1.00 85.19 80 ALA A N 1
ATOM 614 C CA . ALA A 1 80 ? -11.834 -13.551 -23.439 1.00 85.19 80 ALA A CA 1
ATOM 615 C C . ALA A 1 80 ? -12.481 -13.087 -22.121 1.00 85.19 80 ALA A C 1
ATOM 617 O O . ALA A 1 80 ? -13.701 -12.982 -22.046 1.00 85.19 80 ALA A O 1
ATOM 618 N N . TYR A 1 81 ? -11.675 -12.762 -21.104 1.00 83.75 81 TYR A N 1
ATOM 619 C CA . TYR A 1 81 ? -12.159 -12.292 -19.801 1.00 83.75 81 TYR A CA 1
ATOM 620 C C . TYR A 1 81 ? -12.671 -10.842 -19.836 1.00 83.75 81 TYR A C 1
ATOM 622 O O . TYR A 1 81 ? -13.547 -10.484 -19.060 1.00 83.75 81 TYR A O 1
ATOM 630 N N . ALA A 1 82 ? -12.140 -10.003 -20.730 1.00 81.19 82 ALA A N 1
ATOM 631 C CA . ALA A 1 82 ? -12.584 -8.619 -20.921 1.00 81.19 82 ALA A CA 1
ATOM 632 C C . ALA A 1 82 ? -13.819 -8.480 -21.839 1.00 81.19 82 ALA A C 1
ATOM 634 O O . ALA A 1 82 ? -14.373 -7.387 -21.962 1.00 81.19 82 ALA A O 1
ATOM 635 N N . HIS A 1 83 ? -14.224 -9.555 -22.522 1.00 75.50 83 HIS A N 1
ATOM 636 C CA . HIS A 1 83 ? -15.418 -9.613 -23.377 1.00 75.50 83 HIS A CA 1
ATOM 637 C C . HIS A 1 83 ? -16.565 -10.460 -22.797 1.00 75.50 83 HIS A C 1
ATOM 639 O O . HIS A 1 83 ? -17.580 -10.625 -23.475 1.00 75.50 83 HIS A O 1
ATOM 645 N N . GLY A 1 84 ? -16.425 -10.971 -21.570 1.00 51.91 84 GLY A N 1
ATOM 646 C CA . GLY A 1 84 ? -17.500 -11.602 -20.790 1.00 51.91 84 GLY A CA 1
ATOM 647 C C . GLY A 1 84 ? -17.980 -10.697 -19.665 1.00 51.91 84 GLY A C 1
ATOM 648 O O . GLY A 1 84 ? -19.187 -10.769 -19.352 1.00 51.91 84 GLY A O 1
#

pLDDT: mean 74.01, std 10.41, range [50.44, 87.75]

Mean predicted aligned error: 11.98 Å